Protein AF-A0A0C2F8M4-F1 (afdb_monomer_lite)

pLDDT: mean 84.09, std 14.11, range [41.09, 96.88]

Organism: NCBI:txid51022

Secondary structure (DSSP, 8-state):
-----PEEEEEEEEEEE--SS-EEEEEETTEEEEEE-SEEEEEEEEEEES-EEEEEE--S-----EEEEEEEEEE--TT--EEEEEEEEEE------

Structure (mmCIF, N/CA/C/O backbone):
data_AF-A0A0C2F8M4-F1
#
_entry.id   AF-A0A0C2F8M4-F1
#
loop_
_atom_site.group_PDB
_atom_site.id
_atom_site.type_symbol
_atom_site.label_atom_id
_atom_site.label_alt_id
_atom_site.label_comp_id
_atom_site.label_asym_id
_atom_site.label_entity_id
_atom_site.label_seq_id
_atom_site.pdbx_PDB_ins_code
_atom_site.Cartn_x
_atom_site.Cartn_y
_atom_site.Cartn_z
_atom_site.occupancy
_atom_site.B_iso_or_equiv
_atom_site.auth_seq_id
_atom_site.auth_comp_id
_atom_site.auth_asym_id
_atom_site.auth_atom_id
_atom_site.pdbx_PDB_model_num
ATOM 1 N N . MET A 1 1 ? -28.235 4.830 10.823 1.00 41.09 1 MET A N 1
ATOM 2 C CA . MET A 1 1 ? -27.331 4.696 11.980 1.00 41.09 1 MET A CA 1
ATOM 3 C C . MET A 1 1 ? -25.936 4.652 11.393 1.00 41.09 1 MET A C 1
ATOM 5 O O . MET A 1 1 ? -25.630 3.682 10.719 1.00 41.09 1 MET A O 1
ATOM 9 N N . HIS A 1 2 ? -25.194 5.757 11.470 1.00 47.16 2 HIS A N 1
ATOM 10 C CA . HIS A 1 2 ? -23.791 5.780 11.056 1.00 47.16 2 HIS A CA 1
ATOM 11 C C . HIS A 1 2 ? -23.012 5.120 12.189 1.00 47.16 2 HIS A C 1
ATOM 13 O O . HIS A 1 2 ? -23.103 5.580 13.325 1.00 47.16 2 HIS A O 1
ATOM 19 N N . ASP A 1 3 ? -22.376 3.992 11.901 1.00 55.00 3 ASP A N 1
ATOM 20 C CA . ASP A 1 3 ? -21.474 3.345 12.839 1.00 55.00 3 ASP A CA 1
ATOM 21 C C . ASP A 1 3 ? -20.206 4.205 12.884 1.00 55.00 3 ASP A C 1
ATOM 23 O O . ASP A 1 3 ? -19.430 4.242 11.933 1.00 55.00 3 ASP A O 1
ATOM 27 N N . ASP A 1 4 ? -20.060 4.996 13.946 1.00 57.56 4 ASP A N 1
ATOM 28 C CA . ASP A 1 4 ? -18.984 5.978 14.151 1.00 57.56 4 ASP A CA 1
ATOM 29 C C . ASP A 1 4 ? -17.672 5.271 14.566 1.00 57.56 4 ASP A C 1
ATOM 31 O O . ASP A 1 4 ? -16.953 5.700 15.467 1.00 57.56 4 ASP A O 1
ATOM 35 N N . THR A 1 5 ? -17.409 4.098 13.978 1.00 69.06 5 THR A N 1
ATOM 36 C CA . THR A 1 5 ? -16.375 3.148 14.411 1.00 69.06 5 THR A CA 1
ATOM 37 C C . THR A 1 5 ? -15.419 2.725 13.296 1.00 69.06 5 THR A C 1
ATOM 39 O O . THR A 1 5 ? -14.726 1.710 13.451 1.00 69.06 5 THR A O 1
ATOM 42 N N . SER A 1 6 ? -15.349 3.508 12.214 1.00 73.25 6 SER A N 1
ATOM 43 C CA . SER A 1 6 ? -14.411 3.283 11.112 1.00 73.25 6 SER A CA 1
ATOM 44 C C . SER A 1 6 ? -12.964 3.251 11.612 1.00 73.25 6 SER A C 1
ATOM 46 O O . SER A 1 6 ? -12.577 3.943 12.562 1.00 73.25 6 SER A O 1
ATOM 48 N N . MET A 1 7 ? -12.145 2.395 11.002 1.00 85.94 7 MET A N 1
ATOM 49 C CA . MET A 1 7 ? -10.735 2.263 11.355 1.00 85.94 7 MET A CA 1
ATOM 50 C C . MET A 1 7 ? -9.919 3.291 10.579 1.00 85.94 7 MET A C 1
ATOM 52 O O . MET A 1 7 ? -10.190 3.597 9.418 1.00 85.94 7 MET A O 1
ATOM 56 N N . THR A 1 8 ? -8.896 3.840 11.228 1.00 90.31 8 THR A N 1
ATOM 57 C CA . THR A 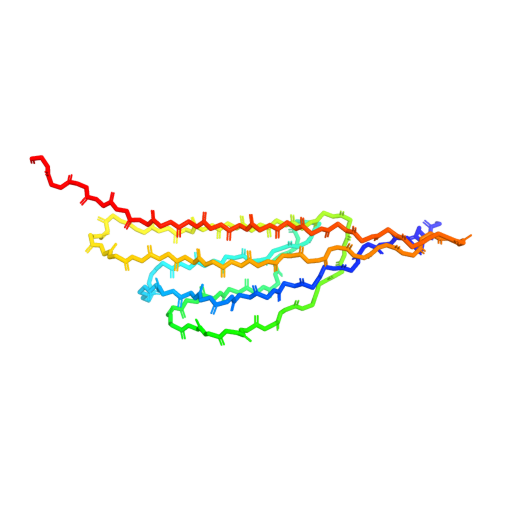1 8 ? -7.883 4.644 10.541 1.00 90.31 8 THR A CA 1
ATOM 58 C C . THR A 1 8 ? -6.668 3.772 10.278 1.00 90.31 8 THR A C 1
ATOM 60 O O . THR A 1 8 ? -6.091 3.210 11.208 1.00 90.31 8 THR A O 1
ATOM 63 N N . PHE A 1 9 ? -6.261 3.683 9.019 1.00 92.81 9 PHE A N 1
ATOM 64 C CA . PHE A 1 9 ? -5.057 2.993 8.587 1.00 92.81 9 PHE A CA 1
ATOM 65 C C . PHE A 1 9 ? -3.973 4.021 8.278 1.00 92.81 9 PHE A C 1
ATOM 67 O O . PHE A 1 9 ? -4.146 4.889 7.422 1.00 92.81 9 PHE A O 1
ATOM 74 N N . VAL A 1 10 ? -2.844 3.915 8.972 1.00 94.50 10 VAL A N 1
ATOM 75 C CA . VAL A 1 10 ? -1.630 4.678 8.680 1.00 94.50 10 VAL A CA 1
ATOM 76 C C . VAL A 1 10 ? -0.646 3.744 7.998 1.00 94.50 10 VAL A C 1
ATOM 78 O O . VAL A 1 10 ? -0.072 2.857 8.632 1.00 94.50 10 VAL A O 1
ATOM 81 N N . VAL A 1 11 ? -0.448 3.949 6.703 1.00 95.56 11 VAL A N 1
ATOM 82 C CA . VAL A 1 11 ? 0.486 3.177 5.883 1.00 95.56 11 VAL A CA 1
ATOM 83 C C . VAL A 1 11 ? 1.791 3.942 5.790 1.00 95.56 11 VAL A C 1
ATOM 85 O O . VAL A 1 11 ? 1.797 5.113 5.421 1.00 95.56 11 VAL A O 1
ATOM 88 N N . THR A 1 12 ? 2.901 3.286 6.102 1.00 96.88 12 THR A N 1
ATOM 89 C CA . THR A 1 12 ? 4.247 3.787 5.825 1.00 96.88 12 THR A CA 1
ATOM 90 C C . THR A 1 12 ? 4.887 2.886 4.783 1.00 96.88 12 THR A C 1
ATOM 92 O O . THR A 1 12 ? 5.238 1.745 5.076 1.00 96.88 12 THR A O 1
ATOM 95 N N . VAL A 1 13 ? 5.036 3.393 3.564 1.00 96.50 13 VAL A N 1
ATOM 96 C CA . VAL A 1 13 ? 5.788 2.746 2.488 1.00 96.50 13 VAL A CA 1
ATOM 97 C C . VAL A 1 13 ? 7.259 3.082 2.700 1.00 96.50 13 VAL A C 1
ATOM 99 O O . VAL A 1 13 ? 7.716 4.156 2.323 1.00 96.50 13 VAL A O 1
ATOM 102 N N . HIS A 1 14 ? 7.988 2.170 3.344 1.00 95.88 14 HIS A N 1
ATOM 103 C CA . HIS A 1 14 ? 9.411 2.338 3.647 1.00 95.88 14 HIS A CA 1
ATOM 104 C C . HIS A 1 14 ? 10.242 2.389 2.373 1.00 95.88 14 HIS A C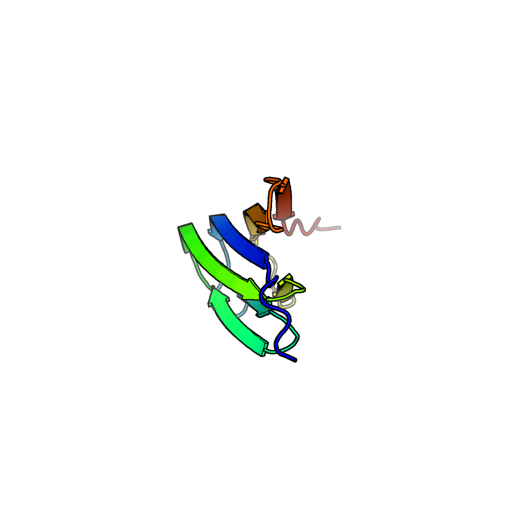 1
ATOM 106 O O . HIS A 1 14 ? 11.085 3.262 2.218 1.00 95.88 14 HIS A O 1
ATOM 112 N N . PHE A 1 15 ? 9.962 1.484 1.437 1.00 94.19 15 PHE A N 1
ATOM 113 C CA . PHE A 1 15 ? 10.445 1.619 0.073 1.00 94.19 15 PHE A CA 1
ATOM 114 C C . PHE A 1 15 ? 9.416 1.073 -0.907 1.00 94.19 15 PHE A C 1
ATOM 116 O O . PHE A 1 15 ? 8.745 0.073 -0.641 1.00 94.19 15 PHE A O 1
ATOM 123 N N . LEU A 1 16 ? 9.354 1.699 -2.071 1.00 92.94 16 LEU A N 1
ATOM 124 C CA . LEU A 1 16 ? 8.745 1.164 -3.276 1.00 92.94 16 LEU A CA 1
ATOM 125 C C . LEU A 1 16 ? 9.740 1.399 -4.400 1.00 92.94 16 LEU A C 1
ATOM 127 O O . LEU A 1 16 ? 10.233 2.509 -4.579 1.00 92.94 16 LEU A O 1
ATOM 131 N N . ASN A 1 17 ? 10.052 0.351 -5.145 1.00 91.38 17 ASN A N 1
ATOM 132 C CA . ASN A 1 17 ? 10.879 0.453 -6.331 1.00 91.38 17 ASN A CA 1
ATOM 133 C C . ASN A 1 17 ? 10.220 -0.353 -7.440 1.00 91.38 17 ASN A C 1
ATOM 135 O O . ASN A 1 17 ? 10.279 -1.581 -7.432 1.00 91.38 17 ASN A O 1
ATOM 139 N N . THR A 1 18 ? 9.582 0.354 -8.361 1.00 89.44 18 THR A N 1
ATOM 140 C CA . THR A 1 18 ? 8.826 -0.182 -9.496 1.00 89.44 18 THR A CA 1
ATOM 141 C C . THR A 1 18 ? 9.196 0.565 -10.774 1.00 89.44 18 THR A C 1
ATOM 143 O O . THR A 1 18 ? 9.826 1.625 -10.726 1.00 89.44 18 THR A O 1
ATOM 146 N N . ASN A 1 19 ? 8.828 0.013 -11.931 1.00 84.81 19 ASN A N 1
ATOM 147 C CA . ASN A 1 19 ? 8.915 0.725 -13.205 1.00 84.81 19 ASN A CA 1
ATOM 148 C C . ASN A 1 19 ? 7.633 1.561 -13.448 1.00 84.81 19 ASN A C 1
ATOM 150 O O . ASN A 1 19 ? 6.806 1.739 -12.561 1.00 84.81 19 ASN A O 1
ATOM 154 N N . LYS A 1 20 ? 7.460 2.108 -14.658 1.00 82.62 20 LYS A N 1
ATOM 155 C CA . LYS A 1 20 ? 6.279 2.923 -15.005 1.00 82.62 20 LYS A CA 1
ATOM 156 C C . LYS A 1 20 ? 4.967 2.116 -15.086 1.00 82.62 20 LYS A C 1
ATOM 158 O O . LYS A 1 20 ? 3.893 2.709 -14.989 1.00 82.62 20 LYS A O 1
ATOM 163 N N . HIS A 1 21 ? 5.054 0.811 -15.328 1.00 87.38 21 HIS A N 1
ATOM 164 C CA . HIS A 1 21 ? 3.935 -0.099 -15.586 1.00 87.38 21 HIS A CA 1
ATOM 165 C C . HIS A 1 21 ? 3.540 -0.940 -14.368 1.00 87.38 21 HIS A C 1
ATOM 167 O O . HIS A 1 21 ? 2.382 -1.340 -14.279 1.00 87.38 21 HIS A O 1
ATOM 173 N N . ASP A 1 22 ? 4.472 -1.151 -13.444 1.00 89.44 22 ASP A N 1
ATOM 174 C CA . ASP A 1 22 ? 4.262 -1.814 -12.164 1.00 89.44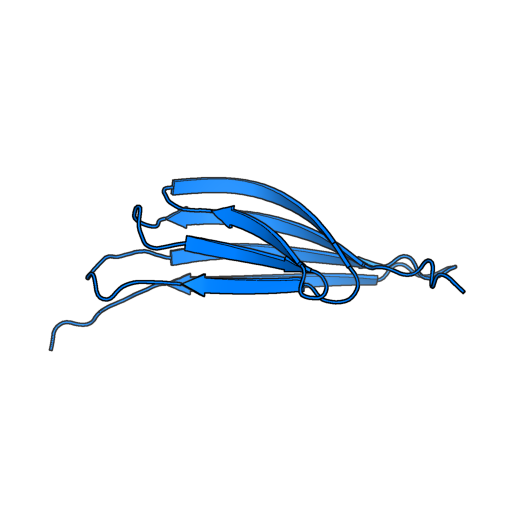 22 ASP A CA 1
ATOM 175 C C . ASP A 1 22 ? 3.812 -0.787 -11.118 1.00 89.44 22 ASP A C 1
ATOM 177 O O . ASP A 1 22 ? 4.307 0.344 -11.093 1.00 89.44 22 ASP A O 1
ATOM 181 N N . TYR A 1 23 ? 2.880 -1.165 -10.248 1.00 92.25 23 TYR A N 1
ATOM 182 C CA . TYR A 1 23 ? 2.328 -0.249 -9.253 1.00 92.25 23 TYR A CA 1
ATOM 183 C C . TYR A 1 23 ? 1.738 -0.970 -8.044 1.00 92.25 23 TYR A C 1
ATOM 185 O O . TYR A 1 23 ? 1.416 -2.157 -8.101 1.00 92.25 23 TYR A O 1
ATOM 193 N N . VAL A 1 24 ? 1.577 -0.221 -6.953 1.00 94.69 24 VAL A N 1
ATOM 194 C CA . VAL A 1 24 ? 0.777 -0.624 -5.793 1.00 94.69 24 VAL A CA 1
ATOM 195 C C . VAL A 1 24 ? -0.456 0.267 -5.725 1.00 94.69 24 VAL A C 1
ATOM 197 O O . VAL A 1 24 ? -0.322 1.491 -5.652 1.00 94.69 24 VAL A O 1
ATOM 200 N N . ASP A 1 25 ? -1.631 -0.352 -5.743 1.00 96.44 25 ASP A N 1
ATOM 201 C CA . ASP A 1 25 ? -2.908 0.312 -5.489 1.00 96.44 25 ASP A CA 1
ATOM 202 C C . ASP A 1 25 ? -3.291 0.197 -4.018 1.00 96.44 25 ASP A C 1
ATOM 204 O O . ASP A 1 25 ? -3.065 -0.834 -3.379 1.00 96.44 25 ASP A O 1
ATOM 208 N N . PHE A 1 26 ? -3.898 1.263 -3.504 1.00 96.25 26 PHE A N 1
ATOM 209 C CA . PHE A 1 26 ? -4.450 1.349 -2.160 1.00 96.25 26 PHE A CA 1
ATOM 210 C C . PHE A 1 26 ? -5.945 1.647 -2.250 1.00 96.25 26 PHE A C 1
ATOM 212 O O . PHE A 1 26 ? -6.357 2.606 -2.913 1.00 96.25 26 PHE A O 1
ATOM 219 N N . SER A 1 27 ? -6.753 0.846 -1.561 1.00 96.19 27 SER A N 1
ATOM 220 C CA . SER A 1 27 ? -8.201 1.030 -1.484 1.00 96.19 27 SER A CA 1
ATOM 221 C C . SER A 1 27 ? -8.729 0.789 -0.075 1.00 96.19 27 SER A C 1
ATOM 223 O O . SER A 1 27 ? -8.132 0.051 0.717 1.00 96.19 27 SER A O 1
ATOM 225 N N . THR A 1 28 ? -9.867 1.408 0.235 1.00 94.50 28 THR A N 1
ATOM 226 C CA . THR A 1 28 ? -10.654 1.089 1.430 1.00 94.50 28 THR A CA 1
ATOM 227 C C . THR A 1 28 ? -12.110 0.873 1.065 1.00 94.50 28 THR A C 1
ATOM 229 O O . THR A 1 28 ? -12.662 1.602 0.245 1.00 94.50 28 THR A O 1
ATOM 232 N N . ASP A 1 29 ? -12.730 -0.154 1.643 1.00 93.06 29 ASP A N 1
ATOM 233 C CA . ASP A 1 29 ? -14.147 -0.485 1.434 1.00 93.06 29 ASP A CA 1
ATOM 234 C C . ASP A 1 29 ? -14.552 -0.561 -0.057 1.00 93.06 29 ASP A C 1
ATOM 236 O O . ASP A 1 29 ? -15.638 -0.138 -0.462 1.00 93.06 29 ASP A O 1
ATOM 240 N N . GLY A 1 30 ? -13.648 -1.080 -0.899 1.00 92.00 30 GLY A N 1
ATOM 241 C CA . GLY A 1 30 ? -13.826 -1.175 -2.351 1.00 92.00 30 GLY A CA 1
ATOM 242 C C . GLY A 1 30 ? -13.653 0.139 -3.130 1.00 92.00 30 GLY A C 1
ATOM 243 O O . GLY A 1 30 ? -13.854 0.155 -4.346 1.00 92.00 30 GLY A O 1
ATOM 244 N N . LEU A 1 31 ? -13.275 1.240 -2.474 1.00 93.81 31 LEU A N 1
ATOM 245 C CA . LEU A 1 31 ? -12.980 2.527 -3.103 1.00 93.81 31 LEU A CA 1
ATOM 246 C C . LEU A 1 31 ? -11.475 2.686 -3.324 1.00 93.81 31 LEU A C 1
ATOM 248 O O . LEU A 1 31 ? -10.690 2.664 -2.379 1.00 93.81 31 LEU A O 1
ATOM 252 N N . PHE A 1 32 ? -11.077 2.887 -4.580 1.00 96.00 32 PHE A N 1
ATOM 253 C CA . PHE A 1 32 ? -9.705 3.247 -4.939 1.00 96.00 32 PHE A CA 1
ATOM 254 C C . PHE A 1 32 ? -9.333 4.619 -4.362 1.00 96.00 32 PHE A C 1
ATOM 256 O O . PHE A 1 32 ? -10.109 5.571 -4.482 1.00 96.00 32 PHE A O 1
ATOM 263 N N . LEU A 1 33 ? -8.134 4.722 -3.788 1.00 95.56 33 LEU A N 1
ATOM 264 C CA . LEU A 1 33 ? -7.632 5.953 -3.181 1.00 95.56 33 LEU A CA 1
ATOM 265 C C . LEU A 1 33 ? -6.374 6.460 -3.875 1.00 95.56 33 LEU A C 1
ATOM 267 O O . LEU A 1 33 ? -6.352 7.599 -4.333 1.00 95.56 33 LEU A O 1
ATOM 271 N N . GLU A 1 34 ? -5.342 5.623 -3.949 1.00 96.25 34 GLU A N 1
ATOM 272 C CA . GLU A 1 34 ? -4.020 6.045 -4.402 1.00 96.25 34 GLU A CA 1
ATOM 273 C C . GLU A 1 34 ? -3.331 4.930 -5.187 1.00 96.25 34 GLU A C 1
ATOM 275 O O . GLU A 1 34 ? -3.492 3.746 -4.885 1.00 96.25 34 GLU A O 1
ATOM 280 N N . ARG A 1 35 ? -2.520 5.329 -6.170 1.00 96.19 35 ARG A N 1
ATOM 281 C CA . ARG A 1 35 ? -1.629 4.443 -6.918 1.00 96.19 35 ARG A CA 1
ATOM 282 C C . ARG A 1 35 ? -0.211 4.973 -6.839 1.00 96.19 35 ARG A C 1
ATOM 284 O O . ARG A 1 35 ? 0.056 6.079 -7.301 1.00 96.19 35 ARG A O 1
ATOM 291 N N . LEU A 1 36 ? 0.713 4.142 -6.370 1.00 95.12 36 LEU A N 1
ATOM 292 C CA . LEU A 1 36 ? 2.134 4.468 -6.384 1.00 95.12 36 LEU A CA 1
ATOM 293 C C . LEU A 1 36 ? 2.868 3.640 -7.443 1.00 95.12 36 LEU A C 1
ATOM 295 O O . LEU A 1 36 ? 2.820 2.411 -7.425 1.00 95.12 36 LEU A O 1
ATOM 299 N N . ASN A 1 37 ? 3.577 4.322 -8.346 1.00 92.88 37 ASN A N 1
ATOM 300 C CA . ASN A 1 37 ? 4.485 3.731 -9.330 1.00 92.88 37 ASN A CA 1
ATOM 301 C C . ASN A 1 37 ? 5.797 4.529 -9.439 1.00 92.88 37 ASN A C 1
ATOM 303 O O . ASN A 1 37 ? 5.815 5.754 -9.343 1.00 92.88 37 ASN A O 1
ATOM 307 N N . GLY A 1 38 ? 6.914 3.838 -9.655 1.00 91.38 38 GLY A N 1
ATOM 308 C CA . GLY A 1 38 ? 8.261 4.408 -9.602 1.00 91.38 38 GLY A CA 1
ATOM 309 C C . GLY A 1 38 ? 8.984 4.145 -8.276 1.00 91.38 38 GLY A C 1
ATOM 310 O O . GLY A 1 38 ? 8.843 3.076 -7.674 1.00 91.38 38 GLY A O 1
ATOM 311 N N . THR A 1 39 ? 9.808 5.105 -7.848 1.00 93.12 39 THR A N 1
ATOM 312 C CA . THR A 1 39 ? 10.645 4.994 -6.646 1.00 93.12 39 THR A CA 1
ATOM 313 C C . THR A 1 39 ? 10.152 5.930 -5.552 1.00 93.12 39 THR A C 1
ATOM 315 O O . THR A 1 39 ? 10.101 7.141 -5.754 1.00 93.12 39 THR A O 1
ATOM 318 N N . PHE A 1 40 ? 9.841 5.370 -4.387 1.00 93.88 40 PHE A N 1
ATOM 319 C CA . PHE A 1 40 ? 9.439 6.114 -3.198 1.00 93.88 40 PHE A CA 1
ATOM 320 C C . PHE A 1 40 ? 10.141 5.568 -1.957 1.00 93.88 40 PHE A C 1
ATOM 322 O O . PHE A 1 40 ? 10.428 4.373 -1.876 1.00 93.88 40 PHE A O 1
ATOM 329 N N . GLU A 1 41 ? 10.372 6.445 -0.985 1.00 94.81 41 GLU A N 1
ATOM 330 C CA . GLU A 1 41 ? 10.982 6.127 0.305 1.00 94.81 41 GLU A CA 1
ATOM 331 C C . GLU A 1 41 ? 10.255 6.911 1.404 1.00 94.81 41 GLU A C 1
ATOM 333 O O . GLU A 1 41 ? 9.975 8.100 1.238 1.00 94.81 41 GLU A O 1
ATOM 338 N N . ASP A 1 42 ? 9.892 6.218 2.484 1.00 96.06 42 ASP A N 1
ATOM 339 C CA . ASP A 1 42 ? 9.173 6.743 3.656 1.00 96.06 42 ASP A CA 1
ATOM 340 C C . ASP A 1 42 ? 7.912 7.583 3.354 1.00 96.06 42 ASP A C 1
ATOM 342 O O . ASP A 1 42 ? 7.592 8.560 4.044 1.00 96.06 42 ASP A O 1
ATOM 346 N N . VAL A 1 43 ? 7.137 7.171 2.347 1.00 96.25 43 VAL A N 1
ATOM 347 C CA . VAL A 1 43 ? 5.840 7.791 2.033 1.00 96.25 43 VAL A CA 1
ATOM 348 C C . VAL A 1 43 ? 4.791 7.349 3.045 1.00 96.25 43 VAL A C 1
ATOM 350 O O . VAL A 1 43 ? 4.668 6.165 3.358 1.00 96.25 43 VAL A O 1
ATOM 353 N N . LYS A 1 44 ? 3.997 8.306 3.535 1.00 96.75 44 LYS A N 1
ATOM 354 C CA . LYS A 1 44 ? 2.885 8.046 4.452 1.00 96.75 44 LYS A CA 1
ATOM 355 C C . LYS A 1 44 ? 1.546 8.303 3.785 1.00 96.75 44 LYS A C 1
ATOM 357 O O . LYS A 1 44 ? 1.330 9.384 3.246 1.00 96.75 44 LYS A O 1
ATOM 362 N N . LEU A 1 45 ? 0.647 7.332 3.898 1.00 95.75 45 LEU A N 1
ATOM 363 C CA . LEU A 1 45 ? -0.745 7.436 3.473 1.00 95.75 45 LEU A CA 1
ATOM 364 C C . LEU A 1 45 ? -1.644 7.237 4.693 1.00 95.75 45 LEU A C 1
ATOM 366 O O . LEU A 1 45 ? -1.371 6.387 5.543 1.00 95.75 45 LEU A O 1
ATOM 370 N N . VAL A 1 46 ? -2.706 8.033 4.785 1.00 94.19 46 VAL A N 1
ATOM 371 C CA . VAL A 1 46 ? -3.728 7.904 5.827 1.00 94.19 46 VAL A CA 1
ATOM 372 C C . VAL A 1 46 ? -5.053 7.646 5.142 1.00 94.19 46 VAL A C 1
ATOM 374 O O . VAL A 1 46 ? -5.447 8.399 4.255 1.00 94.19 46 VAL A O 1
ATOM 377 N N . MET A 1 47 ? -5.715 6.571 5.548 1.00 91.75 47 MET A N 1
ATOM 378 C CA . MET A 1 47 ? -6.966 6.126 4.947 1.00 91.75 47 MET A CA 1
ATOM 379 C C . MET A 1 47 ? -7.946 5.740 6.047 1.00 91.75 47 MET A C 1
ATOM 381 O O . MET A 1 47 ? -7.539 5.308 7.128 1.00 91.75 47 MET A O 1
ATOM 385 N N . THR A 1 48 ? -9.234 5.891 5.770 1.00 91.06 48 THR A N 1
ATOM 386 C CA . THR A 1 48 ? -10.304 5.554 6.709 1.00 91.06 48 THR A CA 1
ATOM 387 C C . THR A 1 48 ? -11.267 4.595 6.032 1.00 91.06 48 THR A C 1
ATOM 389 O O . THR A 1 48 ? -11.632 4.799 4.875 1.00 91.06 48 THR A O 1
ATOM 392 N N . GLY A 1 49 ? -11.645 3.547 6.751 1.00 89.31 49 GLY A N 1
ATOM 393 C CA . GLY A 1 49 ? -12.575 2.528 6.283 1.00 89.31 49 GLY A CA 1
ATOM 394 C C . GLY A 1 49 ? -12.649 1.362 7.255 1.00 89.31 49 GLY A C 1
ATOM 395 O O . GLY A 1 49 ? -11.954 1.354 8.275 1.00 89.31 49 GLY A O 1
ATOM 396 N N . ASP A 1 50 ? -13.471 0.374 6.946 1.00 88.56 50 ASP A N 1
ATOM 397 C CA . ASP A 1 50 ? -13.566 -0.848 7.748 1.00 88.56 50 ASP A CA 1
ATOM 398 C C . ASP A 1 50 ? -12.529 -1.880 7.295 1.00 88.56 50 ASP A C 1
ATOM 400 O O . ASP A 1 50 ? -11.946 -2.598 8.113 1.00 88.56 50 ASP A O 1
ATOM 404 N N . VAL A 1 51 ? -12.254 -1.918 5.990 1.00 88.50 51 VAL A N 1
ATOM 405 C CA . VAL A 1 51 ? -11.276 -2.812 5.369 1.00 88.50 51 VAL A CA 1
ATOM 406 C C . VAL A 1 51 ? -10.313 -2.003 4.506 1.00 88.50 51 VAL A C 1
ATOM 408 O O . VAL A 1 51 ? -10.731 -1.180 3.695 1.00 88.50 51 VAL A O 1
ATOM 411 N N . MET A 1 52 ? -9.014 -2.265 4.664 1.00 91.88 52 MET A N 1
ATOM 412 C CA . MET A 1 52 ? -7.963 -1.766 3.778 1.00 91.88 52 MET A CA 1
ATOM 413 C C . MET A 1 52 ? -7.442 -2.901 2.902 1.00 91.88 52 MET A C 1
ATOM 415 O O . MET A 1 52 ? -7.129 -3.987 3.396 1.00 91.88 52 MET A O 1
ATOM 419 N N . GLU A 1 53 ? -7.269 -2.608 1.619 1.00 93.75 53 GLU A N 1
ATOM 420 C CA . GLU A 1 53 ? -6.740 -3.535 0.628 1.00 93.75 53 GLU A CA 1
ATOM 421 C C . GLU A 1 53 ? -5.564 -2.892 -0.110 1.00 93.75 53 GLU A C 1
ATOM 423 O O . GLU A 1 53 ? -5.506 -1.675 -0.312 1.00 93.75 53 GLU A O 1
ATOM 428 N N . THR A 1 54 ? -4.603 -3.728 -0.498 1.00 94.06 54 THR A N 1
ATOM 429 C CA . THR A 1 54 ? -3.484 -3.319 -1.347 1.00 94.06 54 THR A CA 1
ATOM 430 C C . THR A 1 54 ? -3.266 -4.347 -2.432 1.00 94.06 54 THR A C 1
ATOM 432 O O . THR A 1 54 ? -3.158 -5.537 -2.123 1.00 94.06 54 THR A O 1
ATOM 435 N N . GLU A 1 55 ? -3.126 -3.895 -3.670 1.00 93.38 55 GLU A N 1
ATOM 436 C CA . GLU A 1 55 ? -2.845 -4.766 -4.806 1.00 93.38 55 GLU A CA 1
ATOM 437 C C . GLU A 1 55 ? -1.521 -4.363 -5.449 1.00 93.38 55 GLU A C 1
ATOM 439 O O . GLU A 1 55 ? -1.325 -3.210 -5.823 1.00 93.38 55 GLU A O 1
ATOM 444 N N . PHE A 1 56 ? -0.597 -5.317 -5.564 1.00 91.56 56 PHE A N 1
ATOM 445 C CA . PHE A 1 56 ? 0.653 -5.119 -6.286 1.00 91.56 56 PHE A CA 1
ATOM 446 C C . PHE A 1 56 ? 0.531 -5.725 -7.677 1.00 91.56 56 PHE A C 1
ATOM 448 O O . PHE A 1 56 ? 0.517 -6.949 -7.829 1.00 91.56 56 PHE A O 1
ATOM 455 N N . VAL A 1 57 ? 0.433 -4.858 -8.683 1.00 90.50 57 VAL A N 1
ATOM 456 C CA . VAL A 1 57 ? 0.240 -5.248 -10.079 1.00 90.50 57 VAL A CA 1
ATOM 457 C C . VAL A 1 57 ? 1.545 -5.074 -10.828 1.00 90.50 57 VAL A C 1
ATOM 459 O O . VAL A 1 57 ? 2.165 -4.010 -10.787 1.00 90.50 57 VAL A O 1
ATOM 462 N N . THR A 1 58 ? 1.951 -6.127 -11.530 1.00 86.06 58 THR A N 1
ATOM 463 C CA . THR A 1 58 ? 3.208 -6.153 -12.271 1.00 86.06 58 THR A CA 1
ATOM 464 C C . THR A 1 58 ? 3.015 -6.730 -13.663 1.00 86.06 58 THR A C 1
ATOM 466 O O . THR A 1 58 ? 2.113 -7.541 -13.911 1.00 86.06 58 THR A O 1
ATOM 469 N N . ASP A 1 59 ? 3.851 -6.290 -14.598 1.00 83.19 59 ASP A N 1
ATOM 470 C CA . ASP A 1 59 ? 3.918 -6.886 -15.925 1.00 83.19 59 ASP A CA 1
ATOM 471 C C . ASP A 1 59 ? 4.912 -8.067 -15.974 1.00 83.19 59 ASP A C 1
ATOM 473 O O . ASP A 1 59 ? 5.424 -8.551 -14.965 1.00 83.19 59 ASP A O 1
ATOM 477 N N . ARG A 1 60 ? 5.153 -8.609 -17.174 1.00 76.50 60 ARG A N 1
ATOM 478 C CA . ARG A 1 60 ? 6.071 -9.750 -17.361 1.00 76.50 60 ARG A CA 1
ATOM 479 C C . ARG A 1 60 ? 7.543 -9.333 -17.463 1.00 76.50 60 ARG A C 1
ATOM 481 O O . ARG A 1 60 ? 8.378 -10.181 -17.790 1.00 76.50 60 ARG A O 1
ATOM 488 N N . SER A 1 61 ? 7.874 -8.056 -17.278 1.00 73.81 61 SER A N 1
ATOM 489 C CA . SER A 1 61 ? 9.245 -7.571 -17.411 1.00 73.81 61 SER A CA 1
ATOM 490 C C . SER A 1 61 ? 10.123 -8.087 -16.268 1.00 73.81 61 SER A C 1
ATOM 492 O O . SER A 1 61 ? 9.706 -8.226 -15.121 1.00 73.81 61 SER A O 1
ATOM 494 N N . ILE A 1 62 ? 11.365 -8.446 -16.600 1.00 59.56 62 ILE A N 1
ATOM 495 C CA . ILE A 1 62 ? 12.326 -8.944 -15.615 1.00 59.56 62 ILE A CA 1
ATOM 496 C C . ILE A 1 62 ? 12.992 -7.739 -14.964 1.00 59.56 62 ILE A C 1
ATOM 498 O O . ILE A 1 62 ? 13.832 -7.074 -15.570 1.00 59.56 62 ILE A O 1
ATOM 502 N N . SER A 1 63 ? 12.633 -7.480 -13.715 1.00 65.31 63 SER A N 1
ATOM 503 C CA . SER A 1 63 ? 13.161 -6.366 -12.943 1.00 65.31 63 SER A CA 1
ATOM 504 C C . SER A 1 63 ? 13.196 -6.716 -11.452 1.00 65.31 63 SER A C 1
ATOM 506 O O . SER A 1 63 ? 12.345 -7.438 -10.933 1.00 65.31 63 SER A O 1
ATOM 508 N N . ARG A 1 64 ? 14.232 -6.244 -10.744 1.00 69.69 64 ARG A N 1
ATOM 509 C CA . ARG A 1 64 ? 14.328 -6.363 -9.280 1.00 69.69 64 ARG A CA 1
ATOM 510 C C . ARG A 1 64 ? 13.503 -5.249 -8.642 1.00 69.69 64 ARG A C 1
ATOM 512 O O . ARG A 1 64 ? 14.052 -4.245 -8.188 1.00 69.69 64 ARG A O 1
ATOM 519 N N . HIS A 1 65 ? 12.191 -5.423 -8.672 1.00 82.75 65 HIS A N 1
ATOM 520 C CA . HIS A 1 65 ? 11.220 -4.483 -8.128 1.00 82.75 65 HIS A CA 1
ATOM 521 C C . HIS A 1 65 ? 10.485 -5.075 -6.933 1.00 82.75 65 HIS A C 1
ATOM 523 O O . HIS A 1 65 ? 10.468 -6.289 -6.717 1.00 82.75 65 HIS A O 1
ATOM 529 N N . GLY A 1 66 ? 9.904 -4.201 -6.129 1.00 88.81 66 GLY A N 1
ATOM 530 C CA . GLY A 1 66 ? 9.197 -4.599 -4.930 1.00 88.81 66 GLY A CA 1
ATOM 531 C C . GLY A 1 66 ? 8.926 -3.432 -4.005 1.00 88.81 66 GLY A C 1
ATOM 532 O O . GLY A 1 66 ? 9.272 -2.284 -4.292 1.00 88.81 66 GLY A O 1
ATOM 533 N N . TYR A 1 67 ? 8.333 -3.757 -2.869 1.00 92.62 67 TYR A N 1
ATOM 534 C CA . TYR A 1 67 ? 8.024 -2.799 -1.827 1.00 92.62 67 TYR A CA 1
ATOM 535 C C . TYR A 1 67 ? 8.167 -3.419 -0.442 1.00 92.62 67 TYR A C 1
ATOM 537 O O . TYR A 1 67 ? 8.103 -4.640 -0.257 1.00 92.62 67 TYR A O 1
ATOM 545 N N . ASN A 1 68 ? 8.322 -2.543 0.540 1.00 94.50 68 ASN A N 1
ATOM 546 C CA . ASN A 1 68 ? 8.172 -2.842 1.951 1.00 94.50 68 ASN A CA 1
ATOM 547 C C . ASN A 1 68 ? 7.344 -1.729 2.577 1.00 94.50 68 ASN A C 1
ATOM 549 O O . ASN A 1 68 ? 7.673 -0.548 2.440 1.00 94.50 68 ASN A O 1
ATOM 553 N N . MET A 1 69 ? 6.283 -2.112 3.271 1.00 95.75 69 MET A N 1
ATOM 554 C CA . MET A 1 69 ? 5.418 -1.186 3.973 1.00 95.75 69 MET A CA 1
ATOM 555 C C . MET A 1 69 ? 4.998 -1.740 5.327 1.00 95.75 69 MET A C 1
ATOM 557 O O . MET A 1 69 ? 4.891 -2.951 5.525 1.00 95.75 69 MET A O 1
ATOM 561 N N . SER A 1 70 ? 4.713 -0.832 6.247 1.00 96.25 70 SER A N 1
ATOM 562 C CA . SER A 1 70 ? 4.012 -1.133 7.487 1.00 96.25 70 SER A CA 1
ATOM 563 C C . SER A 1 70 ? 2.667 -0.421 7.512 1.00 96.25 70 SER A C 1
ATOM 565 O O . SER A 1 70 ? 2.517 0.679 6.986 1.00 96.25 70 SER A O 1
ATOM 567 N N . ILE A 1 71 ? 1.678 -1.064 8.112 1.00 94.50 71 ILE A N 1
ATOM 568 C CA . ILE A 1 71 ? 0.330 -0.543 8.291 1.00 94.50 71 ILE A CA 1
ATOM 569 C C . ILE A 1 71 ? 0.040 -0.576 9.781 1.00 94.50 71 ILE A C 1
ATOM 571 O O . ILE A 1 71 ? 0.181 -1.615 10.428 1.00 94.50 71 ILE A O 1
ATOM 575 N N . VAL A 1 72 ? -0.367 0.566 10.319 1.00 93.50 72 VAL A N 1
ATOM 576 C CA . VAL A 1 72 ? -0.900 0.681 11.671 1.00 93.50 72 VAL A CA 1
ATOM 577 C C . VAL A 1 72 ? -2.389 0.947 11.546 1.00 93.50 72 VAL A C 1
ATOM 579 O O . VAL A 1 72 ? -2.781 2.000 11.047 1.00 93.50 72 VAL A O 1
ATOM 582 N N . SER A 1 73 ? -3.219 0.002 11.977 1.00 89.44 73 SER A N 1
ATOM 583 C CA . SER A 1 73 ? -4.658 0.232 12.076 1.00 89.44 73 SER A CA 1
ATOM 584 C C . SER A 1 73 ? -5.009 0.663 13.493 1.00 89.44 73 SER A C 1
ATOM 586 O O . SER A 1 73 ? -4.703 -0.056 14.450 1.00 89.44 73 SER A O 1
ATOM 588 N N . VAL A 1 74 ? -5.672 1.806 13.614 1.00 86.19 74 VAL A N 1
ATOM 589 C CA . VAL A 1 74 ? -6.142 2.367 14.877 1.00 86.19 74 VAL A CA 1
ATOM 590 C C . VAL A 1 74 ? -7.661 2.387 14.854 1.00 86.19 74 VAL A C 1
ATOM 592 O O . VAL A 1 74 ? -8.272 2.999 13.975 1.00 86.19 74 VAL A O 1
ATOM 595 N N . ARG A 1 75 ? -8.269 1.734 15.845 1.00 80.69 75 ARG A N 1
ATOM 596 C CA . ARG A 1 7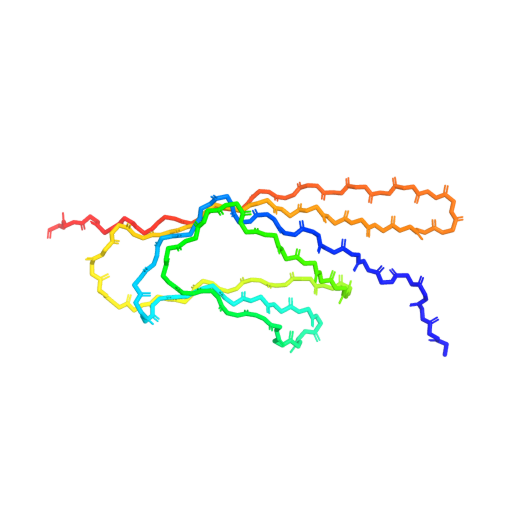5 ? -9.693 1.888 16.148 1.00 80.69 75 ARG A CA 1
ATOM 597 C C . ARG A 1 75 ? -9.821 2.474 17.543 1.00 80.69 75 ARG A C 1
ATOM 599 O O . ARG A 1 75 ? -9.164 1.999 18.467 1.00 80.69 75 ARG A O 1
ATOM 606 N N . ME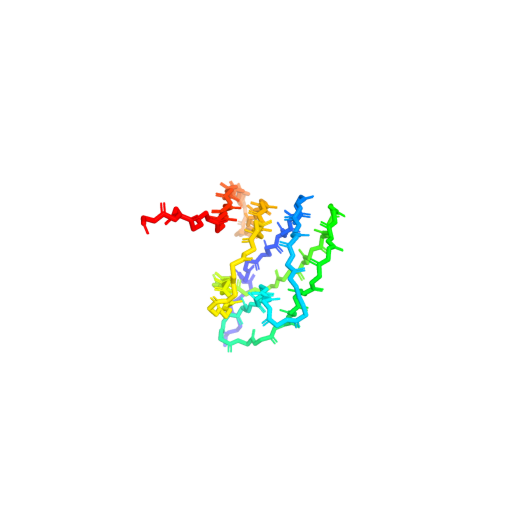T A 1 76 ? -10.685 3.473 17.686 1.00 66.06 76 MET A N 1
ATOM 607 C CA . MET A 1 76 ? -11.109 3.990 18.985 1.00 66.06 76 MET A CA 1
ATOM 608 C C . MET A 1 76 ? -12.562 3.572 19.241 1.00 66.06 76 MET A C 1
ATOM 610 O O . MET A 1 76 ? -13.467 4.383 19.058 1.00 66.06 76 MET A O 1
ATOM 614 N N . PRO A 1 77 ? -12.850 2.313 19.624 1.00 63.47 77 PRO A N 1
ATOM 615 C CA . PRO A 1 77 ? -14.115 2.036 20.288 1.00 63.47 77 PRO A CA 1
ATOM 616 C C . PRO A 1 77 ? -14.199 2.879 21.568 1.00 63.47 77 PRO A C 1
ATOM 618 O O . PRO A 1 77 ? -13.177 3.189 22.173 1.00 63.47 77 PRO A O 1
ATOM 621 N N . LEU A 1 78 ? -15.419 3.259 21.952 1.00 63.78 78 LEU A N 1
ATOM 622 C CA . LEU A 1 78 ? -15.791 4.107 23.097 1.00 63.78 78 LEU A CA 1
ATOM 623 C C . LEU A 1 78 ? -15.214 3.626 24.456 1.00 63.78 78 LEU A C 1
ATOM 625 O O . LEU A 1 78 ? -15.964 3.206 25.334 1.00 63.78 78 LEU A O 1
ATOM 629 N N . GLY A 1 79 ? -13.893 3.683 24.645 1.00 57.72 79 GLY A N 1
ATOM 630 C CA . GLY A 1 79 ? -13.197 3.319 25.881 1.00 57.72 79 GLY A CA 1
ATOM 631 C C . GLY A 1 79 ? -11.870 2.566 25.727 1.00 57.72 79 GLY A C 1
ATOM 632 O O . GLY A 1 79 ? -11.055 2.674 26.637 1.00 57.72 79 GLY A O 1
ATOM 633 N N . ASP A 1 80 ? -11.606 1.881 24.606 1.00 60.97 80 ASP A N 1
ATOM 634 C CA . ASP A 1 80 ? -10.421 1.015 24.453 1.00 60.97 80 ASP A CA 1
ATOM 635 C C . ASP A 1 80 ? -9.610 1.363 23.195 1.00 60.97 80 ASP A C 1
ATOM 637 O O . ASP A 1 80 ? -10.165 1.610 22.132 1.00 60.97 80 ASP A O 1
ATOM 641 N N . TYR A 1 81 ? -8.279 1.378 23.302 1.00 68.50 81 TYR A N 1
ATOM 642 C CA . TYR A 1 81 ? -7.369 1.627 22.178 1.00 68.50 81 TYR A CA 1
ATOM 643 C C . TYR A 1 81 ? -6.823 0.299 21.648 1.00 68.50 81 TYR A C 1
ATOM 645 O O . TYR A 1 81 ? -6.098 -0.398 22.362 1.00 68.50 81 TYR A O 1
ATOM 653 N N . LEU A 1 82 ? -7.146 -0.040 20.396 1.00 71.69 82 LEU A N 1
ATOM 654 C CA . LEU A 1 82 ? -6.549 -1.180 19.702 1.00 71.69 82 LEU A CA 1
ATOM 655 C C . LEU A 1 82 ? -5.643 -0.683 18.573 1.00 71.69 82 LEU A C 1
ATOM 657 O O . LEU A 1 82 ? -6.108 -0.053 17.622 1.00 71.69 82 LEU A O 1
ATOM 661 N N . GLU A 1 83 ? -4.358 -1.018 18.676 1.00 82.38 83 GLU A N 1
ATOM 662 C CA . GLU A 1 83 ? -3.363 -0.823 17.625 1.00 82.38 83 GLU A CA 1
ATOM 663 C C . GLU A 1 83 ? -2.921 -2.185 17.094 1.00 82.38 83 GLU A C 1
ATOM 665 O O . GLU A 1 83 ? -2.390 -3.013 17.837 1.00 82.38 83 GLU A O 1
ATOM 670 N N . VAL A 1 84 ? -3.118 -2.409 15.796 1.00 83.50 84 VAL A N 1
ATOM 671 C CA . VAL A 1 84 ? -2.581 -3.582 15.099 1.00 83.50 84 VAL A CA 1
ATOM 672 C C . VAL A 1 84 ? -1.548 -3.105 14.094 1.00 83.50 84 VAL A C 1
ATOM 674 O O . VAL A 1 84 ? -1.803 -2.185 13.316 1.00 83.50 84 VAL A O 1
ATOM 677 N N . ARG A 1 85 ? -0.370 -3.734 14.122 1.00 89.50 85 ARG A N 1
ATOM 678 C CA . ARG A 1 85 ? 0.715 -3.475 13.176 1.00 89.50 85 ARG A CA 1
ATOM 679 C C . ARG A 1 85 ? 0.872 -4.647 12.228 1.00 89.50 85 ARG A C 1
ATOM 681 O O . ARG A 1 85 ? 1.068 -5.777 12.672 1.00 89.50 85 ARG A O 1
ATOM 688 N N . ILE A 1 86 ? 0.829 -4.356 10.938 1.00 88.69 86 ILE A N 1
ATOM 689 C CA . ILE A 1 86 ? 1.009 -5.329 9.865 1.00 88.69 86 ILE A CA 1
ATOM 690 C C . ILE A 1 86 ? 2.199 -4.872 9.029 1.00 88.69 86 ILE A C 1
ATOM 692 O O . ILE A 1 86 ? 2.243 -3.725 8.596 1.00 88.69 86 ILE A O 1
ATOM 696 N N . SER A 1 87 ? 3.160 -5.761 8.798 1.00 90.38 87 SER A N 1
ATOM 697 C CA . SER A 1 87 ? 4.267 -5.511 7.873 1.00 90.38 87 SER A CA 1
ATOM 698 C C . SER A 1 87 ? 4.057 -6.337 6.613 1.00 90.38 87 SER A C 1
ATOM 700 O O . SER A 1 87 ? 3.903 -7.555 6.691 1.00 90.38 87 SER A O 1
ATOM 702 N N . CYS A 1 88 ? 4.079 -5.674 5.462 1.00 86.94 88 CYS A N 1
ATOM 703 C CA . CYS A 1 88 ? 3.886 -6.283 4.155 1.00 86.94 88 CYS A CA 1
ATOM 704 C C . CYS A 1 88 ? 5.111 -6.015 3.285 1.00 86.94 88 CYS A C 1
ATOM 706 O O . CYS A 1 88 ? 5.542 -4.871 3.137 1.00 86.94 88 CYS A O 1
ATOM 708 N N . CYS A 1 89 ? 5.645 -7.056 2.658 1.00 87.06 89 CYS A N 1
ATOM 709 C CA . CYS A 1 89 ? 6.686 -6.908 1.657 1.00 87.06 89 CYS A CA 1
ATOM 710 C C . CYS A 1 89 ? 6.433 -7.838 0.475 1.00 87.06 89 CYS A C 1
ATOM 712 O O . CYS A 1 89 ? 5.972 -8.969 0.637 1.00 87.06 89 CYS A O 1
ATOM 714 N N . ALA A 1 90 ? 6.767 -7.356 -0.715 1.00 84.81 90 ALA A N 1
ATOM 715 C CA . ALA A 1 90 ? 6.816 -8.171 -1.915 1.00 84.81 90 ALA A CA 1
ATOM 716 C C . ALA A 1 90 ? 8.088 -7.827 -2.681 1.00 84.81 90 ALA A C 1
ATOM 718 O O . ALA A 1 90 ? 8.419 -6.656 -2.858 1.00 84.81 90 ALA A O 1
ATOM 719 N N . ILE A 1 91 ? 8.806 -8.854 -3.126 1.00 78.88 91 ILE A N 1
ATOM 720 C CA . ILE A 1 91 ? 10.001 -8.710 -3.956 1.00 78.88 91 ILE A CA 1
ATOM 721 C C . ILE A 1 91 ? 9.830 -9.627 -5.156 1.00 78.88 91 ILE A C 1
ATOM 723 O O . ILE A 1 91 ? 9.648 -10.836 -5.000 1.00 78.88 91 ILE A O 1
ATOM 727 N N . MET A 1 92 ? 9.937 -9.063 -6.353 1.00 70.06 92 MET A N 1
ATOM 728 C CA . MET A 1 92 ? 10.027 -9.848 -7.571 1.00 70.06 92 MET A CA 1
ATOM 729 C C . MET A 1 92 ? 11.463 -10.327 -7.770 1.00 70.06 92 MET A C 1
ATOM 731 O O . MET A 1 92 ? 12.384 -9.541 -7.990 1.00 70.06 92 MET A O 1
ATOM 735 N N . ASN A 1 93 ? 11.646 -11.646 -7.711 1.00 60.34 93 ASN A N 1
ATOM 736 C CA . ASN A 1 93 ? 12.876 -12.320 -8.105 1.00 60.34 93 ASN A CA 1
ATOM 737 C C . ASN A 1 93 ? 12.544 -13.308 -9.221 1.00 60.34 93 ASN A C 1
ATOM 739 O O . ASN A 1 93 ? 11.994 -14.375 -8.956 1.00 60.34 93 ASN A O 1
ATOM 743 N N . ASN A 1 94 ? 12.898 -12.982 -10.464 1.00 58.25 94 ASN A N 1
ATOM 744 C CA . ASN A 1 94 ? 12.869 -13.976 -11.531 1.00 58.25 94 ASN A CA 1
ATOM 745 C C . ASN A 1 94 ? 14.207 -14.726 -11.554 1.00 58.25 94 ASN A C 1
ATOM 747 O O . ASN A 1 94 ? 15.254 -14.154 -11.860 1.00 58.25 94 ASN A O 1
ATOM 751 N N . HIS A 1 95 ? 14.173 -16.015 -11.207 1.00 53.50 95 HIS A N 1
ATOM 752 C CA . HIS A 1 95 ? 15.277 -16.935 -11.462 1.00 53.50 95 HIS A CA 1
ATOM 753 C C . HIS A 1 95 ? 15.283 -17.280 -12.954 1.00 53.50 95 HIS A C 1
ATOM 755 O O . HIS A 1 95 ? 14.362 -17.930 -13.443 1.00 53.50 95 HIS A O 1
ATOM 761 N N . HIS A 1 96 ? 16.335 -16.880 -13.670 1.00 52.25 96 HIS A N 1
ATOM 762 C CA . HIS A 1 96 ? 16.651 -17.493 -14.957 1.00 52.25 96 HIS A CA 1
ATOM 763 C C . HIS A 1 96 ? 16.888 -18.998 -14.733 1.00 52.25 96 HIS A C 1
ATOM 765 O O . HIS A 1 96 ? 17.776 -19.372 -13.964 1.00 52.25 96 HIS A O 1
ATOM 771 N N . ARG A 1 97 ? 16.066 -19.841 -15.364 1.00 47.38 97 ARG A N 1
ATOM 772 C CA . ARG A 1 97 ? 16.379 -21.246 -15.648 1.00 47.38 97 ARG A CA 1
ATOM 773 C C . ARG A 1 97 ? 16.852 -21.355 -17.085 1.00 47.38 97 ARG A C 1
ATOM 775 O O . ARG A 1 97 ? 16.249 -20.660 -17.933 1.00 47.38 97 ARG A O 1
#

Sequence (97 aa):
MHDDTSMTFVVTVHFLNTNKHDYVDFSTDGLFLERLNGTFEDVKLVMTGDVMETEFVTDRSISRHGYNMSIVS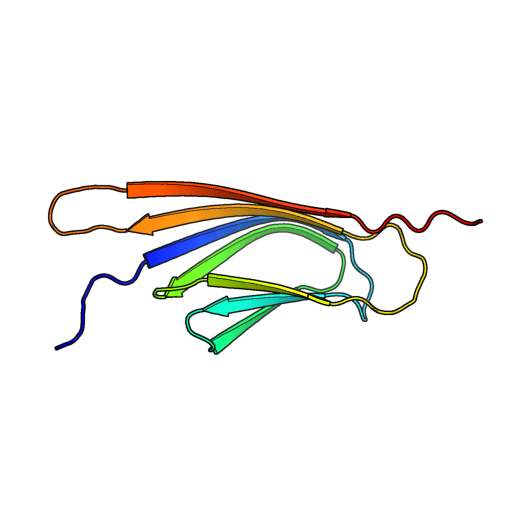VRMPLGDYLEVRISCCAIMNNHHR

Radius of gyration: 15.59 Å; chains: 1; bounding box: 44×29×43 Å

Foldseek 3Di:
DPPPWKKKKKKWWQWWAAAPAKWKWKDAPPHTDDIDHHIDHGDIDIDIHNDIDMDTDDDPDADFTKTKMKMWIWTDDPPDTDTDIDIDIDTDDDDDD